Protein AF-A0A2C9LQJ7-F1 (afdb_monomer_lite)

pLDDT: mean 83.29, std 16.14, range [33.88, 97.38]

InterPro domains:
  IPR001828 Receptor, ligand binding region [PF01094] (7-129)
  IPR028082 Periplasmic binding protein-like I [SSF53822] (13-147)

Structure (mmCIF, N/CA/C/O backbone):
data_AF-A0A2C9LQJ7-F1
#
_entry.id   AF-A0A2C9LQJ7-F1
#
loop_
_atom_site.group_PDB
_atom_site.id
_atom_site.type_symbol
_atom_site.label_atom_id
_atom_site.label_alt_id
_atom_site.label_comp_id
_atom_site.label_a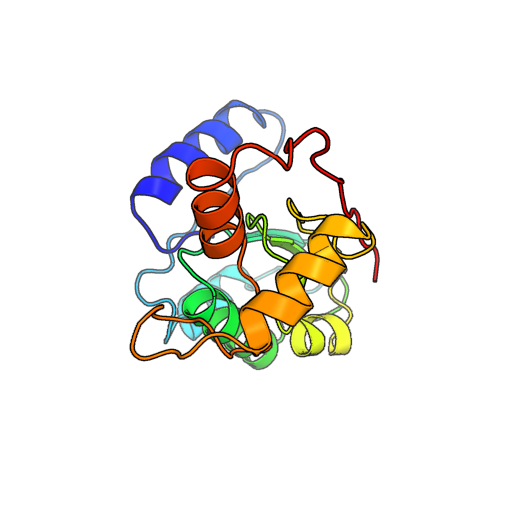sym_id
_atom_site.label_entity_id
_atom_site.label_seq_id
_atom_site.pdbx_PDB_ins_code
_atom_site.Cartn_x
_atom_site.Cartn_y
_atom_site.Cartn_z
_atom_site.occupancy
_atom_site.B_iso_or_equiv
_atom_site.auth_seq_id
_atom_site.auth_comp_id
_atom_site.auth_asym_id
_atom_site.auth_atom_id
_atom_site.pdbx_PDB_model_num
ATOM 1 N N . MET A 1 1 ? -4.022 6.971 5.713 1.00 95.50 1 MET A N 1
ATOM 2 C CA . MET A 1 1 ? -2.710 7.336 6.276 1.00 95.50 1 MET A CA 1
ATOM 3 C C . MET A 1 1 ? -1.815 7.774 5.134 1.00 95.50 1 MET A C 1
ATOM 5 O O . MET A 1 1 ? -1.951 7.203 4.057 1.00 95.50 1 MET A O 1
ATOM 9 N N . TYR A 1 2 ? -0.954 8.765 5.349 1.00 94.69 2 TYR A N 1
ATOM 10 C CA . TYR A 1 2 ? -0.028 9.265 4.326 1.00 94.69 2 TYR A CA 1
ATOM 11 C C . TYR A 1 2 ? 1.305 9.717 4.928 1.00 94.69 2 TYR A C 1
ATOM 13 O O . TYR A 1 2 ? 1.326 10.126 6.084 1.00 94.69 2 TYR A O 1
ATOM 21 N N . ASP A 1 3 ? 2.405 9.661 4.174 1.00 93.12 3 ASP A N 1
ATOM 22 C CA . ASP A 1 3 ? 3.755 10.035 4.649 1.00 93.12 3 ASP A CA 1
ATOM 23 C C . ASP A 1 3 ? 4.289 11.359 4.061 1.00 93.12 3 ASP A C 1
ATOM 25 O O . ASP A 1 3 ? 5.211 11.949 4.622 1.00 93.12 3 ASP A O 1
ATOM 29 N N . HIS A 1 4 ? 3.696 11.872 2.976 1.00 88.06 4 HIS A N 1
ATOM 30 C CA . HIS A 1 4 ? 4.159 13.081 2.280 1.00 88.06 4 HIS A CA 1
ATOM 31 C C . HIS A 1 4 ? 3.131 14.225 2.287 1.00 88.06 4 HIS A C 1
ATOM 33 O O . HIS A 1 4 ? 1.924 13.995 2.377 1.00 88.06 4 HIS A O 1
ATOM 39 N N . LEU A 1 5 ? 3.600 15.472 2.131 1.00 80.56 5 LEU A N 1
ATOM 40 C CA . LEU A 1 5 ? 2.740 16.667 2.084 1.00 80.56 5 LEU A CA 1
ATOM 41 C C . LEU A 1 5 ? 1.749 16.636 0.913 1.00 80.56 5 LEU A C 1
ATOM 43 O O . LEU A 1 5 ? 0.598 17.033 1.078 1.00 80.56 5 LEU A O 1
ATOM 47 N N . ASP A 1 6 ? 2.150 16.088 -0.234 1.00 82.94 6 ASP A N 1
ATOM 48 C CA . ASP A 1 6 ? 1.254 15.924 -1.391 1.00 82.94 6 ASP A CA 1
ATOM 49 C C . ASP A 1 6 ? 0.066 14.998 -1.080 1.00 82.94 6 ASP A C 1
ATOM 51 O O . ASP A 1 6 ? -1.004 15.114 -1.683 1.00 82.94 6 ASP A O 1
ATOM 55 N N . GLY A 1 7 ? 0.235 14.096 -0.106 1.00 82.88 7 GLY A N 1
ATOM 56 C CA . GLY A 1 7 ? -0.829 13.236 0.404 1.00 82.88 7 GLY A CA 1
ATOM 57 C C . GLY A 1 7 ? -1.932 14.018 1.119 1.00 82.88 7 GLY A C 1
ATOM 58 O O . GLY A 1 7 ? -3.090 13.610 1.071 1.00 82.88 7 GLY A O 1
ATOM 59 N N . VAL A 1 8 ? -1.625 15.184 1.704 1.00 87.94 8 VAL A N 1
ATOM 60 C CA . VAL A 1 8 ? -2.613 16.032 2.398 1.00 87.94 8 VAL A CA 1
ATOM 61 C C . VAL A 1 8 ? -3.690 16.504 1.425 1.00 87.94 8 VAL A C 1
ATOM 63 O O . VAL A 1 8 ? -4.880 16.356 1.695 1.00 87.94 8 VAL A O 1
ATOM 66 N N . GLN A 1 9 ? -3.294 17.023 0.260 1.00 88.75 9 GLN A N 1
ATOM 67 C CA . GLN A 1 9 ? -4.247 17.532 -0.728 1.00 88.75 9 GLN A CA 1
ATOM 68 C C . GLN A 1 9 ? -5.149 16.416 -1.275 1.00 88.75 9 GLN A C 1
ATOM 70 O O . GLN A 1 9 ? -6.355 16.615 -1.465 1.00 88.75 9 GLN A O 1
ATOM 75 N N . ARG A 1 10 ? -4.584 15.223 -1.501 1.00 89.38 10 ARG A N 1
ATOM 76 C CA . ARG A 1 10 ? -5.357 14.044 -1.913 1.00 89.38 10 ARG A CA 1
ATOM 77 C C . ARG A 1 10 ? -6.320 13.598 -0.817 1.00 89.38 10 ARG A C 1
ATOM 79 O O . ARG A 1 10 ? -7.490 13.358 -1.110 1.00 89.38 10 ARG A O 1
ATOM 86 N N . ALA A 1 11 ? -5.869 13.555 0.434 1.00 88.12 11 ALA A N 1
ATOM 87 C CA . ALA A 1 11 ? -6.693 13.180 1.577 1.00 88.12 11 ALA A CA 1
ATOM 88 C C . ALA A 1 11 ? -7.872 14.148 1.785 1.00 88.12 11 ALA A C 1
ATOM 90 O O . ALA A 1 11 ? -9.006 13.694 1.949 1.00 88.12 11 ALA A O 1
ATOM 91 N N . GLU A 1 12 ? -7.645 15.460 1.676 1.00 90.25 12 GLU A N 1
ATOM 92 C CA . GLU A 1 12 ? -8.714 16.470 1.751 1.00 90.25 12 GLU A CA 1
ATOM 93 C C . GLU A 1 12 ? -9.714 16.336 0.595 1.00 90.25 12 GLU A C 1
ATOM 95 O O . GLU A 1 12 ? -10.932 16.430 0.784 1.00 90.25 12 GLU A O 1
ATOM 100 N N . THR A 1 13 ? -9.219 16.032 -0.608 1.00 91.19 13 THR A N 1
ATOM 101 C CA . THR A 1 13 ? -10.078 15.760 -1.768 1.00 91.19 13 THR A CA 1
ATOM 102 C C . THR A 1 13 ? -10.968 14.539 -1.521 1.00 91.19 13 THR A C 1
ATOM 104 O O . THR A 1 13 ? -12.170 14.589 -1.786 1.00 91.19 13 THR A O 1
ATOM 107 N N . ILE A 1 14 ? -10.406 13.449 -0.988 1.00 89.06 14 ILE A N 1
ATOM 108 C CA . ILE A 1 14 ? -11.151 12.223 -0.661 1.00 89.06 14 ILE A CA 1
ATOM 109 C C . ILE A 1 14 ? -12.203 12.506 0.410 1.00 89.06 14 ILE A C 1
ATOM 111 O O . ILE A 1 14 ? -13.364 12.147 0.229 1.00 89.06 14 ILE A O 1
ATOM 115 N N . LYS A 1 15 ? -11.828 13.195 1.491 1.00 90.50 15 LYS A N 1
ATOM 116 C CA . LYS A 1 15 ? -12.739 13.569 2.580 1.00 90.50 15 LYS A CA 1
ATOM 117 C C . LYS A 1 15 ? -13.922 14.398 2.081 1.00 90.50 15 LYS A C 1
ATOM 119 O O . LYS A 1 15 ? -15.048 14.169 2.504 1.00 90.50 15 LYS A O 1
ATOM 124 N N . THR A 1 16 ? -13.674 15.325 1.159 1.00 91.56 16 THR A N 1
ATOM 125 C CA . THR A 1 16 ? -14.724 16.158 0.556 1.00 91.56 16 THR A CA 1
ATOM 126 C C . THR A 1 16 ? -15.671 15.335 -0.318 1.00 91.56 16 THR A C 1
ATOM 128 O O . THR A 1 16 ? -16.879 15.544 -0.283 1.00 91.56 16 THR A O 1
ATOM 131 N N . LYS A 1 17 ? -15.137 14.389 -1.102 1.00 92.12 17 LYS A N 1
ATOM 132 C CA . LYS A 1 17 ? -15.939 13.526 -1.984 1.00 92.12 17 LYS A CA 1
ATOM 133 C C . LYS A 1 17 ? -16.721 12.447 -1.233 1.00 92.12 17 LYS A C 1
ATOM 135 O O . LYS A 1 17 ? -17.761 12.019 -1.718 1.00 92.12 17 LYS A O 1
ATOM 140 N N . LEU A 1 18 ? -16.224 12.003 -0.082 1.00 90.62 18 LEU A N 1
ATOM 141 C CA . LEU A 1 18 ? -16.850 10.992 0.772 1.00 90.62 18 LEU A CA 1
ATOM 142 C C . LEU A 1 18 ? -17.550 11.644 1.974 1.00 90.62 18 LEU A C 1
ATOM 144 O O . LEU A 1 18 ? -17.328 11.235 3.111 1.00 90.62 18 LEU A O 1
ATOM 148 N N . SER A 1 19 ? -18.384 12.662 1.738 1.00 87.81 19 SER A N 1
ATOM 149 C CA . SER A 1 19 ? -19.031 13.444 2.808 1.00 87.81 19 SER A CA 1
ATOM 150 C C . SER A 1 19 ? -19.885 12.607 3.763 1.00 87.81 19 SER A C 1
ATOM 152 O O . SER A 1 19 ? -20.004 12.946 4.939 1.00 87.81 19 SER A O 1
ATOM 154 N N . ASP A 1 20 ? -20.450 11.507 3.268 1.00 92.31 20 ASP A N 1
ATOM 155 C CA . ASP A 1 20 ? -21.345 10.629 4.028 1.00 92.31 20 ASP A CA 1
ATOM 156 C C . ASP A 1 20 ? -20.586 9.588 4.869 1.00 92.31 20 ASP A C 1
ATOM 158 O O . ASP A 1 20 ? -21.184 8.844 5.648 1.00 92.31 20 ASP A O 1
ATOM 162 N N . VAL A 1 21 ? -19.256 9.529 4.738 1.00 89.25 21 VAL A N 1
ATOM 163 C CA . VAL A 1 21 ? -18.392 8.583 5.448 1.00 89.25 21 VAL A CA 1
ATOM 164 C C . VAL A 1 21 ? -17.468 9.350 6.386 1.00 89.25 21 VAL A C 1
ATOM 166 O O . VAL A 1 21 ? -16.815 10.322 6.012 1.00 89.25 21 VAL A O 1
ATOM 169 N N . LYS A 1 22 ? -17.351 8.889 7.635 1.00 90.12 22 LYS A N 1
ATOM 170 C CA . LYS A 1 22 ? -16.395 9.470 8.584 1.00 90.12 22 LYS A CA 1
ATOM 171 C C . LYS A 1 22 ? -14.963 9.144 8.151 1.00 90.12 22 LYS A C 1
ATOM 173 O O . LYS A 1 22 ? -14.457 8.062 8.435 1.00 90.12 22 LYS A O 1
ATOM 178 N N . VAL A 1 23 ? -14.291 10.109 7.531 1.00 91.56 23 VAL A N 1
ATOM 179 C CA . VAL A 1 23 ? -12.877 10.001 7.151 1.00 91.56 23 VAL A CA 1
ATOM 180 C C . VAL A 1 23 ? -11.987 10.611 8.233 1.00 91.56 23 VAL A C 1
ATOM 182 O O . VAL A 1 23 ? -12.106 11.792 8.567 1.00 91.56 23 VAL A O 1
ATOM 185 N N . VAL A 1 24 ? -11.069 9.803 8.768 1.00 92.06 24 VAL A N 1
ATOM 186 C CA . VAL A 1 24 ? -10.009 10.244 9.685 1.00 92.06 24 VAL A CA 1
ATOM 187 C C . VAL A 1 24 ? -8.683 10.230 8.933 1.00 92.06 24 VAL A C 1
ATOM 189 O O . VAL A 1 24 ? -8.282 9.211 8.375 1.00 92.06 24 VAL A O 1
ATOM 192 N N . MET A 1 25 ? -8.010 11.377 8.907 1.00 92.31 25 MET A N 1
ATOM 193 C CA . MET A 1 25 ? -6.713 11.547 8.259 1.00 92.31 25 MET A CA 1
ATOM 194 C C . MET A 1 25 ? -5.605 11.411 9.302 1.00 92.31 25 MET A C 1
ATOM 196 O O . MET A 1 25 ? -5.712 11.966 10.392 1.00 92.31 25 MET A O 1
ATOM 200 N N . MET A 1 26 ? -4.553 10.670 8.966 1.00 93.25 26 MET A N 1
ATOM 201 C CA . MET A 1 26 ? -3.399 10.441 9.833 1.00 93.25 26 MET A CA 1
ATOM 202 C C . MET A 1 26 ? -2.132 10.545 8.992 1.00 93.25 26 MET A C 1
ATOM 204 O O . MET A 1 26 ? -1.996 9.828 7.995 1.00 93.25 26 MET A O 1
ATOM 208 N N . GLN A 1 27 ? -1.236 11.439 9.399 1.00 93.31 27 GLN A N 1
ATOM 209 C CA . GLN A 1 27 ? 0.081 11.594 8.801 1.00 93.31 27 GLN A CA 1
ATOM 210 C C . GLN A 1 27 ? 1.090 10.713 9.538 1.00 93.31 27 GLN A C 1
ATOM 212 O O . GLN A 1 27 ? 1.170 10.762 10.760 1.00 93.31 27 GLN A O 1
ATOM 217 N N . LEU A 1 28 ? 1.878 9.953 8.787 1.00 94.00 28 LEU A N 1
ATOM 218 C CA . LEU A 1 28 ? 2.995 9.156 9.274 1.00 94.00 28 LEU A CA 1
ATOM 219 C C . LEU A 1 28 ? 4.264 10.004 9.165 1.00 94.00 28 LEU A C 1
ATOM 221 O O . LEU A 1 28 ? 4.915 10.027 8.122 1.00 94.00 28 LEU A O 1
ATOM 225 N N . LEU A 1 29 ? 4.602 10.739 10.227 1.00 87.69 29 LEU A N 1
ATOM 226 C CA . LEU A 1 29 ? 5.766 11.640 10.224 1.00 87.69 29 LEU A CA 1
ATOM 227 C C . LEU A 1 29 ? 7.093 10.881 10.081 1.00 87.69 29 LEU A C 1
ATOM 229 O O . LEU A 1 29 ? 8.068 11.426 9.569 1.00 87.69 29 LEU A O 1
ATOM 233 N N . GLN A 1 30 ? 7.130 9.632 10.547 1.00 91.81 30 GLN A N 1
ATOM 234 C CA . GLN A 1 30 ? 8.289 8.747 10.489 1.00 91.81 30 GLN A CA 1
ATOM 235 C C . GLN A 1 30 ? 7.846 7.372 9.985 1.00 91.81 30 GLN A C 1
ATOM 237 O O . GLN A 1 30 ? 7.637 6.452 10.768 1.00 91.81 30 GLN A O 1
ATOM 242 N N . VAL A 1 31 ? 7.707 7.212 8.665 1.00 93.31 31 VAL A N 1
ATOM 243 C CA . VAL A 1 31 ? 7.188 5.965 8.062 1.00 93.31 31 VAL A CA 1
ATOM 244 C C . VAL A 1 31 ? 8.009 4.716 8.424 1.00 93.31 31 VAL A C 1
ATOM 246 O O . VAL A 1 31 ? 7.474 3.614 8.484 1.00 93.31 31 VAL A O 1
ATOM 249 N N . PHE A 1 32 ? 9.297 4.881 8.736 1.00 94.75 32 PHE A N 1
ATOM 250 C CA . PHE A 1 32 ? 10.192 3.803 9.176 1.00 94.75 32 PHE A CA 1
ATOM 251 C C . PHE A 1 32 ? 10.103 3.481 10.680 1.00 94.75 32 PHE A C 1
ATOM 253 O O . PHE A 1 32 ? 10.768 2.556 11.138 1.00 94.75 32 PHE A O 1
ATOM 260 N N . SER A 1 33 ? 9.321 4.245 11.445 1.00 95.75 33 SER A N 1
ATOM 261 C CA . SER A 1 33 ? 9.147 4.104 12.897 1.00 95.75 33 SER A CA 1
ATOM 262 C C . SER A 1 33 ? 7.743 4.564 13.326 1.00 95.75 33 SER A C 1
ATOM 264 O O . SER A 1 33 ? 7.577 5.375 14.238 1.00 95.75 33 SER A O 1
ATOM 266 N N . ALA A 1 34 ? 6.728 4.044 12.647 1.00 96.56 34 ALA A N 1
ATOM 267 C CA . ALA A 1 34 ? 5.323 4.402 12.777 1.00 96.56 34 ALA A CA 1
ATOM 268 C C . ALA A 1 34 ? 4.558 3.556 13.813 1.00 96.56 34 ALA A C 1
ATOM 270 O O . ALA A 1 34 ? 3.343 3.695 13.924 1.00 96.56 34 ALA A O 1
ATOM 271 N N . HIS A 1 35 ? 5.212 2.669 14.577 1.00 96.94 35 HIS A N 1
ATOM 272 C CA . HIS A 1 35 ? 4.517 1.756 15.502 1.00 96.94 35 HIS A CA 1
ATOM 273 C C . HIS A 1 35 ? 3.576 2.459 16.482 1.00 96.94 35 HIS A C 1
ATOM 275 O O . HIS A 1 35 ? 2.534 1.903 16.817 1.00 96.94 35 HIS A O 1
ATOM 281 N N . GLU A 1 36 ? 3.939 3.649 16.961 1.00 95.38 36 GLU A N 1
ATOM 282 C CA . GLU A 1 36 ? 3.086 4.408 17.879 1.00 95.38 36 GLU A CA 1
ATOM 283 C C . GLU A 1 36 ? 1.853 4.975 17.174 1.00 95.38 36 GLU A C 1
ATOM 285 O O . GLU A 1 36 ? 0.739 4.783 17.655 1.00 95.38 36 GLU A O 1
ATOM 290 N N . ASP A 1 37 ? 2.033 5.570 15.993 1.00 95.69 37 ASP A N 1
ATOM 291 C CA . ASP A 1 37 ? 0.931 6.066 15.162 1.00 95.69 37 ASP A CA 1
ATOM 292 C C . ASP A 1 37 ? -0.048 4.932 14.815 1.00 95.69 37 ASP A C 1
ATOM 294 O O . ASP A 1 37 ? -1.267 5.088 14.910 1.00 95.69 37 ASP A O 1
ATOM 298 N N . LEU A 1 38 ? 0.487 3.754 14.480 1.00 96.69 38 LEU A N 1
ATOM 299 C CA . LEU A 1 38 ? -0.298 2.558 14.187 1.00 96.69 38 LEU A CA 1
ATOM 300 C C . LEU A 1 38 ? -1.052 2.047 15.423 1.00 96.69 38 LEU A C 1
ATOM 302 O O . LEU A 1 38 ? -2.247 1.772 15.338 1.00 96.69 38 LEU A O 1
ATOM 306 N N . ARG A 1 39 ? -0.406 1.980 16.596 1.00 95.81 39 ARG A N 1
ATOM 307 C CA . ARG A 1 39 ? -1.090 1.608 17.848 1.00 95.81 39 ARG A CA 1
ATOM 308 C C . ARG A 1 39 ? -2.230 2.564 18.170 1.00 95.81 39 ARG A C 1
ATOM 310 O O . ARG A 1 39 ? -3.307 2.103 18.536 1.00 95.81 39 ARG A O 1
ATOM 317 N N . LEU A 1 40 ? -2.017 3.869 18.003 1.00 94.81 40 LEU A N 1
ATOM 318 C CA . LEU A 1 40 ? -3.060 4.879 18.183 1.00 94.81 40 LEU A CA 1
ATOM 319 C C . LEU A 1 40 ? -4.216 4.685 17.191 1.00 94.81 40 LEU A C 1
ATOM 321 O O . LEU A 1 40 ? -5.374 4.848 17.573 1.00 94.81 40 LEU A O 1
ATOM 325 N N . ALA A 1 41 ? -3.927 4.296 15.946 1.00 94.50 41 ALA A N 1
ATOM 326 C CA . ALA A 1 41 ? -4.950 3.983 14.949 1.00 94.50 41 ALA A CA 1
ATOM 327 C C . ALA A 1 41 ? -5.769 2.719 15.286 1.00 94.50 41 ALA A C 1
ATOM 329 O O . ALA A 1 41 ? -6.962 2.678 14.982 1.00 94.50 41 ALA A O 1
ATOM 330 N N . ASP A 1 42 ? -5.151 1.711 15.912 1.00 95.56 42 ASP A N 1
ATOM 331 C CA . ASP A 1 42 ? -5.795 0.448 16.317 1.00 95.56 42 ASP A CA 1
ATOM 332 C C . ASP A 1 42 ? -6.677 0.586 17.574 1.00 95.56 42 ASP A C 1
ATOM 334 O O . ASP A 1 42 ? -7.544 -0.257 17.837 1.00 95.56 42 ASP A O 1
ATOM 338 N N . MET A 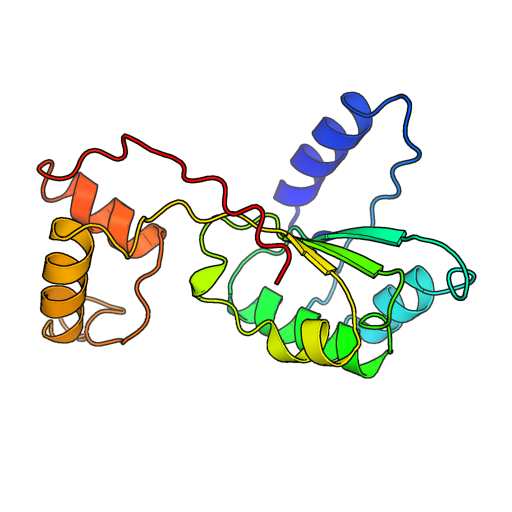1 43 ? -6.487 1.642 18.376 1.00 94.25 43 MET A N 1
ATOM 339 C CA . MET A 1 43 ? -7.202 1.807 19.645 1.00 94.25 43 MET A CA 1
ATOM 340 C C . MET A 1 43 ? -8.726 1.791 19.454 1.00 94.25 43 MET A C 1
ATOM 342 O O . MET A 1 43 ? -9.316 2.634 18.779 1.00 94.25 43 MET A O 1
ATOM 346 N N . GLY A 1 44 ? -9.382 0.823 20.103 1.00 90.81 44 GLY A N 1
ATOM 347 C CA . GLY A 1 44 ? -10.839 0.663 20.068 1.00 90.81 44 GLY A CA 1
ATOM 348 C C . GLY A 1 44 ? -11.388 0.007 18.795 1.00 90.81 44 GLY A C 1
ATOM 349 O O . GLY A 1 44 ? -12.598 0.056 18.574 1.00 90.81 44 GLY A O 1
ATOM 350 N N . LYS A 1 45 ? -10.535 -0.610 17.965 1.00 91.94 45 LYS A N 1
ATOM 351 C CA . LYS A 1 45 ? -10.912 -1.236 16.682 1.00 91.94 45 LYS A CA 1
ATOM 352 C C . LYS A 1 45 ? -11.017 -2.759 16.702 1.00 91.94 45 LYS A C 1
ATOM 354 O O . LYS A 1 45 ? -11.242 -3.363 15.663 1.00 91.94 45 LYS A O 1
ATOM 359 N N . LYS A 1 46 ? -10.872 -3.393 17.871 1.00 83.25 46 LYS A N 1
ATOM 360 C CA . LYS A 1 46 ? -10.764 -4.857 18.007 1.00 83.25 46 LYS A CA 1
ATOM 361 C C . LYS A 1 46 ? -11.893 -5.648 17.328 1.00 83.25 46 LYS A C 1
ATOM 363 O O . LYS A 1 46 ? -11.596 -6.673 16.734 1.00 83.25 46 LYS A O 1
ATOM 368 N N . ASP A 1 47 ? -13.119 -5.129 17.355 1.00 86.75 47 ASP A N 1
ATOM 369 C CA . ASP A 1 47 ? -14.313 -5.792 16.809 1.00 86.75 47 ASP A CA 1
ATOM 370 C C . ASP A 1 47 ? -15.002 -4.950 15.714 1.00 86.75 47 ASP A C 1
ATOM 372 O O . ASP A 1 47 ? -16.205 -5.071 15.482 1.00 86.75 47 ASP A O 1
ATOM 376 N N . GLN A 1 48 ? -14.266 -4.029 15.080 1.00 90.69 48 GLN A N 1
ATOM 377 C CA . GLN A 1 48 ? -14.797 -3.139 14.045 1.00 90.69 48 GLN A CA 1
ATOM 378 C C . GLN A 1 48 ? -14.186 -3.457 12.689 1.00 90.69 48 GLN A C 1
ATOM 380 O O . GLN A 1 48 ? -12.963 -3.469 12.543 1.00 90.69 48 GLN A O 1
ATOM 385 N N . GLU A 1 49 ? -15.040 -3.586 11.675 1.00 94.44 49 GLU A N 1
ATOM 386 C CA . GLU A 1 49 ? -14.568 -3.562 10.298 1.00 94.44 49 GLU A CA 1
ATOM 387 C C . GLU A 1 49 ? -13.943 -2.191 10.001 1.00 94.44 49 GLU A C 1
ATOM 389 O O . GLU A 1 49 ? -14.574 -1.140 10.158 1.00 94.44 49 GLU A O 1
ATOM 394 N N . THR A 1 50 ? -12.663 -2.201 9.639 1.00 95.19 50 THR A N 1
ATOM 395 C CA . THR A 1 50 ? -11.831 -1.002 9.556 1.00 95.19 50 THR A CA 1
ATOM 396 C C . THR A 1 50 ? -11.220 -0.894 8.168 1.00 95.19 50 THR A C 1
ATOM 398 O O . THR A 1 50 ? -10.490 -1.775 7.724 1.00 95.19 50 THR A O 1
ATOM 401 N N . PHE A 1 51 ? -11.496 0.218 7.487 1.00 95.25 51 PHE A N 1
ATOM 402 C CA . PHE A 1 51 ? -10.961 0.519 6.161 1.00 95.25 51 PHE A CA 1
ATOM 403 C C . PHE A 1 51 ? -9.820 1.528 6.272 1.00 95.25 51 PHE A C 1
ATOM 405 O O . PHE A 1 51 ? -10.002 2.623 6.811 1.00 95.25 51 PHE A O 1
ATOM 412 N N . ILE A 1 52 ? -8.645 1.172 5.756 1.00 96.12 52 ILE A N 1
ATOM 413 C CA . ILE A 1 52 ? -7.449 2.016 5.784 1.00 96.12 52 ILE A CA 1
ATOM 414 C C . ILE A 1 52 ? -6.954 2.224 4.360 1.00 96.12 52 ILE A C 1
ATOM 416 O O . ILE A 1 52 ? -6.444 1.309 3.721 1.00 96.12 52 ILE A O 1
ATOM 420 N N . LEU A 1 53 ? -7.043 3.464 3.884 1.00 95.69 53 LEU A N 1
ATOM 421 C CA . LEU A 1 53 ? -6.342 3.889 2.678 1.00 95.69 53 LEU A CA 1
ATOM 422 C C . LEU A 1 53 ? -4.894 4.242 3.041 1.00 95.69 53 LEU A C 1
ATOM 424 O O . LEU A 1 53 ? -4.670 5.142 3.855 1.00 95.69 53 LEU A O 1
ATOM 428 N N . LEU A 1 54 ? -3.927 3.530 2.468 1.00 95.81 54 LEU A N 1
ATOM 429 C CA . LEU A 1 54 ? -2.490 3.766 2.620 1.00 95.81 54 LEU A CA 1
ATOM 430 C C . LEU A 1 54 ? -1.970 4.505 1.385 1.00 95.81 54 LEU A C 1
ATOM 432 O O . LEU A 1 54 ? -1.938 3.934 0.303 1.00 95.81 54 LEU A O 1
ATOM 436 N N . ASP A 1 55 ? -1.566 5.761 1.555 1.00 94.75 55 ASP A N 1
ATOM 437 C CA . ASP A 1 55 ? -0.977 6.613 0.516 1.00 94.75 55 ASP A CA 1
ATOM 438 C C . ASP A 1 55 ? 0.443 7.001 0.931 1.00 94.75 55 ASP A C 1
ATOM 440 O O . ASP A 1 55 ? 0.668 8.068 1.502 1.00 94.75 55 ASP A O 1
ATOM 444 N N . VAL A 1 56 ? 1.389 6.079 0.733 1.00 93.56 56 VAL A N 1
ATOM 445 C CA . VAL A 1 56 ? 2.798 6.286 1.095 1.00 93.56 56 VAL A CA 1
ATOM 446 C C . VAL A 1 56 ? 3.691 6.422 -0.139 1.00 93.56 56 VAL A C 1
ATOM 448 O O . VAL A 1 56 ? 3.394 5.895 -1.210 1.00 93.56 56 VAL A O 1
ATOM 451 N N . SER A 1 57 ? 4.791 7.153 0.018 1.00 88.94 57 SER A N 1
ATOM 452 C CA . SER A 1 57 ? 5.549 7.778 -1.070 1.00 88.94 57 SER A CA 1
ATOM 453 C C . SER A 1 57 ? 6.229 6.826 -2.054 1.00 88.94 57 SER A C 1
ATOM 455 O O . SER A 1 57 ? 6.357 7.156 -3.231 1.00 88.94 57 SER A O 1
ATOM 457 N N . ASN A 1 58 ? 6.727 5.676 -1.598 1.00 87.44 58 ASN A N 1
ATOM 458 C CA . ASN A 1 58 ? 7.503 4.765 -2.440 1.00 87.44 58 ASN A CA 1
ATOM 459 C C . ASN A 1 58 ? 7.494 3.322 -1.923 1.00 87.44 58 ASN A C 1
ATOM 461 O O . ASN A 1 58 ? 7.064 3.033 -0.807 1.00 87.44 58 ASN A O 1
ATOM 465 N N . TRP A 1 59 ? 8.022 2.411 -2.743 1.00 89.12 59 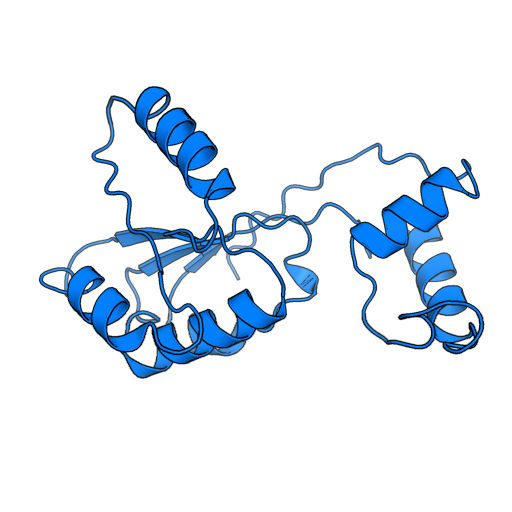TRP A N 1
ATOM 466 C CA . TRP A 1 59 ? 8.123 0.981 -2.445 1.00 89.12 59 TRP A CA 1
ATOM 467 C C . TRP A 1 59 ? 8.812 0.672 -1.103 1.00 89.12 59 TRP A C 1
ATOM 469 O O . TRP A 1 59 ? 8.357 -0.197 -0.358 1.00 89.12 59 TRP A O 1
ATOM 479 N N . THR A 1 60 ? 9.888 1.388 -0.765 1.00 92.00 60 THR A N 1
ATOM 480 C CA . THR A 1 60 ? 10.626 1.181 0.491 1.00 92.00 60 THR A CA 1
ATOM 481 C C . THR A 1 60 ? 9.775 1.592 1.693 1.00 92.00 60 THR A C 1
ATOM 483 O O . THR A 1 60 ? 9.745 0.881 2.696 1.00 92.00 60 THR A O 1
ATOM 486 N N . ALA A 1 61 ? 9.034 2.698 1.574 1.00 94.06 61 ALA A N 1
ATOM 487 C CA . ALA A 1 61 ? 8.081 3.152 2.582 1.00 94.06 61 ALA A CA 1
ATOM 488 C C . ALA A 1 61 ? 6.922 2.153 2.757 1.00 94.06 61 ALA A C 1
ATOM 490 O O . ALA A 1 61 ? 6.607 1.786 3.888 1.00 94.06 61 ALA A O 1
ATOM 491 N N . TYR A 1 62 ? 6.354 1.637 1.656 1.00 94.44 62 TYR A N 1
ATOM 492 C CA . TYR A 1 62 ? 5.357 0.556 1.690 1.00 94.44 62 TYR A CA 1
ATOM 493 C C . TYR A 1 62 ? 5.894 -0.696 2.394 1.00 94.44 62 TYR A C 1
ATOM 495 O O . TYR A 1 62 ? 5.252 -1.217 3.303 1.00 94.44 62 TYR A O 1
ATOM 503 N N . SER A 1 63 ? 7.091 -1.154 2.027 1.00 93.06 63 SER A N 1
ATOM 504 C CA . SER A 1 63 ? 7.711 -2.338 2.639 1.00 93.06 63 SER A CA 1
ATOM 505 C C . SER A 1 63 ? 7.930 -2.149 4.143 1.00 93.06 63 SER A C 1
ATOM 507 O O . SER A 1 63 ? 7.671 -3.055 4.935 1.00 93.06 63 SER A O 1
ATOM 509 N N . ALA A 1 64 ? 8.366 -0.955 4.556 1.00 95.50 64 ALA A N 1
ATOM 510 C CA . ALA A 1 64 ? 8.553 -0.634 5.963 1.00 95.50 64 ALA A CA 1
ATOM 511 C C . ALA A 1 64 ? 7.223 -0.591 6.727 1.00 95.50 64 ALA A C 1
ATOM 513 O O . ALA A 1 64 ? 7.140 -1.156 7.819 1.00 95.50 64 ALA A O 1
ATOM 514 N N . ILE A 1 65 ? 6.189 0.065 6.191 1.00 96.50 65 ILE A N 1
ATOM 515 C CA . ILE A 1 65 ? 4.921 0.232 6.912 1.00 96.50 65 ILE A CA 1
ATOM 516 C C . ILE A 1 65 ? 4.123 -1.070 6.988 1.00 96.50 65 ILE A C 1
ATOM 518 O O . ILE A 1 65 ? 3.566 -1.367 8.040 1.00 96.50 65 ILE A O 1
ATOM 522 N N . VAL A 1 66 ? 4.122 -1.886 5.928 1.00 95.75 66 VAL A N 1
ATOM 523 C CA . VAL A 1 66 ? 3.470 -3.208 5.917 1.00 95.75 66 VAL A CA 1
ATOM 524 C C . VAL A 1 66 ? 4.032 -4.093 7.024 1.00 95.75 66 VAL A C 1
ATOM 526 O O . VAL A 1 66 ? 3.270 -4.708 7.772 1.00 95.75 66 VAL A O 1
ATOM 529 N N . LYS A 1 67 ? 5.360 -4.093 7.183 1.00 95.88 67 LYS A N 1
ATOM 530 C CA . LYS A 1 67 ? 6.015 -4.842 8.253 1.00 95.88 67 LYS A CA 1
ATOM 531 C C . LYS A 1 67 ? 5.575 -4.378 9.637 1.00 95.88 67 LYS A C 1
ATOM 533 O O . LYS A 1 67 ? 5.197 -5.189 10.478 1.00 95.88 67 LYS A O 1
ATOM 538 N N . GLN A 1 68 ? 5.569 -3.070 9.861 1.00 97.31 68 GLN A N 1
ATOM 539 C CA . GLN A 1 68 ? 5.187 -2.500 11.153 1.00 97.31 68 GLN A CA 1
ATOM 540 C C . GLN A 1 68 ? 3.701 -2.725 11.474 1.00 97.31 68 GLN A C 1
ATOM 542 O O . GLN A 1 68 ? 3.366 -2.980 12.628 1.00 97.31 68 GLN A O 1
ATOM 547 N N . ILE A 1 69 ? 2.817 -2.695 10.469 1.00 97.38 69 ILE A N 1
ATOM 548 C CA . ILE A 1 69 ? 1.389 -3.034 10.599 1.00 97.38 69 ILE A CA 1
ATOM 549 C C . ILE A 1 69 ? 1.211 -4.458 11.134 1.00 97.38 69 ILE A C 1
ATOM 551 O O . ILE A 1 69 ? 0.425 -4.673 12.060 1.00 97.38 69 ILE A O 1
ATOM 555 N N . ALA A 1 70 ? 1.950 -5.419 10.577 1.00 96.19 70 ALA A N 1
ATOM 556 C CA . ALA A 1 70 ? 1.915 -6.799 11.047 1.00 96.19 70 ALA A CA 1
ATOM 557 C C . ALA A 1 70 ? 2.466 -6.929 12.477 1.00 96.19 70 ALA A C 1
ATOM 559 O O . ALA A 1 70 ? 1.860 -7.599 13.310 1.00 96.19 70 ALA A O 1
ATOM 560 N N . GLU A 1 71 ? 3.559 -6.232 12.799 1.00 96.44 71 GLU A N 1
ATOM 561 C CA . GLU A 1 71 ? 4.162 -6.240 14.141 1.00 96.44 71 GLU A CA 1
ATOM 562 C C . GLU A 1 71 ? 3.227 -5.697 15.235 1.00 96.44 71 GLU A C 1
ATOM 564 O O . GLU A 1 71 ? 3.295 -6.158 16.375 1.00 96.44 71 GLU A O 1
ATOM 569 N N . VAL A 1 72 ? 2.337 -4.750 14.912 1.00 96.56 72 VAL A N 1
ATOM 570 C CA . VAL A 1 72 ? 1.329 -4.236 15.861 1.00 96.56 72 VAL A CA 1
ATOM 571 C C . VAL A 1 72 ? -0.009 -4.987 15.809 1.00 96.56 72 VAL A C 1
ATOM 573 O O . VAL A 1 72 ? -0.940 -4.622 16.523 1.00 96.56 72 VAL A O 1
ATOM 576 N N . GLY A 1 73 ? -0.131 -6.030 14.981 1.00 95.25 73 GLY A N 1
ATOM 577 C CA . GLY A 1 73 ? -1.339 -6.856 14.880 1.00 95.25 73 GLY A CA 1
ATOM 578 C C . GLY A 1 73 ? -2.514 -6.192 14.157 1.00 95.25 73 GLY A C 1
ATOM 579 O O . GLY A 1 73 ? -3.663 -6.606 14.338 1.00 95.25 73 GLY A O 1
ATOM 580 N N . MET A 1 74 ? -2.250 -5.166 13.345 1.00 96.44 74 MET A N 1
ATOM 581 C CA . MET A 1 74 ? -3.249 -4.520 12.484 1.00 96.44 74 MET A CA 1
ATOM 582 C C . MET A 1 74 ? -3.457 -5.266 11.151 1.00 96.44 74 MET A C 1
ATOM 584 O O . MET A 1 74 ? -4.223 -4.831 10.306 1.00 96.44 74 MET A O 1
ATOM 588 N N . ASN A 1 75 ? -2.814 -6.417 10.954 1.00 95.88 75 ASN A N 1
ATOM 589 C CA . ASN A 1 75 ? -3.021 -7.305 9.807 1.00 95.88 75 ASN A CA 1
ATOM 590 C C . ASN A 1 75 ? -4.113 -8.369 10.032 1.00 95.88 75 ASN A C 1
ATOM 592 O O . ASN A 1 75 ? -4.233 -9.279 9.220 1.00 95.88 75 ASN A O 1
ATOM 596 N N . ARG A 1 76 ? -4.871 -8.298 11.132 1.00 94.94 76 ARG A N 1
ATOM 597 C CA . ARG A 1 76 ? -5.895 -9.294 11.487 1.00 94.94 76 ARG A CA 1
ATOM 598 C C . ARG A 1 76 ? -7.178 -9.177 10.654 1.00 94.94 76 ARG A C 1
ATOM 600 O O . ARG A 1 76 ? -7.443 -8.134 10.058 1.00 94.94 76 ARG A O 1
ATOM 607 N N . GLU A 1 77 ? -8.009 -10.218 10.685 1.00 93.88 77 GLU A N 1
ATOM 608 C CA . GLU A 1 77 ? -9.363 -10.185 10.113 1.00 93.88 77 GLU A CA 1
ATOM 609 C C . GLU A 1 77 ? -10.165 -8.965 10.614 1.00 93.88 77 GLU A C 1
ATOM 611 O O . GLU A 1 77 ? -10.061 -8.558 11.775 1.00 93.88 77 GLU A O 1
ATOM 616 N N . GLY A 1 78 ? -10.940 -8.356 9.713 1.00 93.88 78 GLY A N 1
ATOM 617 C CA . GLY A 1 78 ? -11.667 -7.103 9.949 1.00 93.88 78 GLY A CA 1
ATOM 618 C C . GLY A 1 78 ? -10.920 -5.850 9.476 1.00 93.88 78 GLY A C 1
ATOM 619 O O . GLY A 1 78 ? -11.539 -4.792 9.350 1.00 93.88 78 GLY A O 1
ATOM 620 N N . TYR A 1 79 ? -9.628 -5.957 9.148 1.00 96.88 79 TYR A N 1
ATOM 621 C CA . TYR A 1 79 ? -8.880 -4.892 8.478 1.00 96.88 79 TYR A CA 1
ATOM 622 C C . TYR A 1 79 ? -8.953 -5.011 6.954 1.00 96.88 79 TYR A C 1
ATOM 624 O O . TYR A 1 79 ? -8.697 -6.066 6.377 1.00 96.88 79 TYR A O 1
ATOM 632 N N . ASN A 1 80 ? -9.268 -3.893 6.303 1.00 95.44 80 ASN A N 1
ATOM 633 C CA . ASN A 1 80 ? -9.361 -3.752 4.856 1.00 95.44 80 ASN A CA 1
ATOM 634 C C . ASN A 1 80 ? -8.427 -2.624 4.395 1.00 95.44 80 ASN A C 1
ATOM 636 O O . ASN A 1 80 ? -8.703 -1.441 4.617 1.00 95.44 80 ASN A O 1
ATOM 640 N N . TYR A 1 81 ? -7.322 -2.976 3.749 1.00 96.38 81 TYR A N 1
ATOM 641 C CA . TYR A 1 81 ? -6.337 -2.029 3.241 1.00 96.38 81 TYR A CA 1
ATOM 642 C C . TYR A 1 81 ? -6.599 -1.686 1.778 1.00 96.38 81 TYR A C 1
ATOM 644 O O . TYR A 1 81 ? -6.761 -2.576 0.954 1.00 96.38 81 TYR A O 1
ATOM 652 N N . ILE A 1 82 ? -6.587 -0.397 1.442 1.00 94.62 82 ILE A N 1
ATOM 653 C CA . ILE A 1 82 ? -6.544 0.093 0.060 1.00 94.62 82 ILE A CA 1
ATOM 654 C C . ILE A 1 82 ? -5.195 0.775 -0.135 1.00 94.62 82 ILE A C 1
ATOM 656 O O . ILE A 1 82 ? -4.925 1.800 0.489 1.00 94.62 82 ILE A O 1
ATOM 660 N N . LEU A 1 83 ? -4.345 0.220 -0.989 1.00 94.25 83 LEU A N 1
ATOM 661 C CA . LEU A 1 83 ? -3.033 0.778 -1.291 1.00 94.25 83 LEU A CA 1
ATOM 662 C C . LEU A 1 83 ? -3.169 1.765 -2.449 1.00 94.25 83 LEU A C 1
ATOM 664 O O . LEU A 1 83 ? -3.524 1.380 -3.564 1.00 94.25 83 LEU A O 1
ATOM 668 N N . ALA A 1 84 ? -2.878 3.038 -2.199 1.00 92.12 84 ALA A N 1
ATOM 669 C CA . ALA A 1 84 ? -2.872 4.086 -3.212 1.00 92.12 84 ALA A CA 1
ATOM 670 C C . ALA A 1 84 ? -1.557 4.043 -4.011 1.00 92.12 84 ALA A C 1
ATOM 672 O O . ALA A 1 84 ? -0.746 4.965 -3.983 1.00 92.12 84 ALA A O 1
ATOM 673 N N . THR A 1 85 ? -1.330 2.926 -4.700 1.00 88.69 85 THR A N 1
ATOM 674 C CA . THR A 1 85 ? -0.214 2.705 -5.626 1.00 88.69 85 THR A CA 1
ATOM 675 C C . THR A 1 85 ? -0.727 2.059 -6.906 1.00 88.69 85 THR A C 1
ATOM 677 O O . THR A 1 85 ? -1.718 1.334 -6.869 1.00 88.69 85 THR A O 1
ATOM 680 N N . LEU A 1 86 ? -0.041 2.320 -8.021 1.00 88.06 86 LEU A N 1
ATOM 681 C CA . LEU A 1 86 ? -0.299 1.715 -9.333 1.00 88.06 86 LEU A CA 1
ATOM 682 C C . LEU A 1 86 ? 0.650 0.545 -9.654 1.00 88.06 86 LEU A C 1
ATOM 684 O O . LEU A 1 86 ? 0.619 0.028 -10.768 1.00 88.06 86 LEU A O 1
ATOM 688 N N . ASP A 1 87 ? 1.494 0.161 -8.696 1.00 85.56 87 ASP A N 1
ATOM 689 C CA . ASP A 1 87 ? 2.528 -0.873 -8.814 1.00 85.56 87 ASP A CA 1
ATOM 690 C C . ASP A 1 87 ? 2.341 -1.983 -7.764 1.00 85.56 87 ASP A C 1
ATOM 692 O O . ASP A 1 87 ? 3.315 -2.476 -7.182 1.00 85.56 87 ASP A O 1
ATOM 696 N N . ILE A 1 88 ? 1.094 -2.364 -7.455 1.00 87.81 88 ILE A N 1
ATOM 697 C CA . ILE A 1 88 ? 0.819 -3.320 -6.367 1.00 87.81 88 ILE A CA 1
ATOM 698 C C . ILE A 1 88 ? 1.540 -4.663 -6.547 1.00 87.81 88 ILE A C 1
ATOM 700 O O . ILE A 1 88 ? 1.987 -5.236 -5.555 1.00 87.81 88 ILE A O 1
ATOM 704 N N . ALA A 1 89 ? 1.735 -5.133 -7.784 1.00 84.38 89 ALA A N 1
ATOM 705 C CA . ALA A 1 89 ? 2.411 -6.405 -8.060 1.00 84.38 89 ALA A CA 1
ATOM 706 C C . ALA A 1 89 ? 3.882 -6.430 -7.601 1.00 84.38 89 ALA A C 1
ATOM 708 O O . ALA A 1 89 ? 4.478 -7.496 -7.460 1.00 84.38 89 ALA A O 1
ATOM 709 N N . THR A 1 90 ? 4.480 -5.260 -7.360 1.00 83.94 90 THR A N 1
ATOM 710 C CA . THR A 1 90 ? 5.866 -5.136 -6.885 1.00 83.94 90 THR A CA 1
ATOM 711 C C . THR A 1 90 ? 5.992 -5.163 -5.357 1.00 83.94 90 THR A C 1
ATOM 713 O O . THR A 1 90 ? 7.110 -5.239 -4.831 1.00 83.94 90 THR A O 1
ATOM 716 N N . LEU A 1 91 ? 4.872 -5.074 -4.632 1.00 88.81 91 LEU A N 1
ATOM 717 C CA . LEU A 1 91 ? 4.838 -5.048 -3.172 1.00 88.81 91 LEU A CA 1
ATOM 718 C C . LEU A 1 91 ? 4.797 -6.462 -2.587 1.00 88.81 91 LEU A C 1
ATOM 720 O O . LEU A 1 91 ? 4.073 -7.327 -3.070 1.00 88.81 91 LEU A O 1
ATOM 724 N N . ASP A 1 92 ? 5.529 -6.674 -1.492 1.00 89.88 92 ASP A N 1
ATOM 725 C CA . A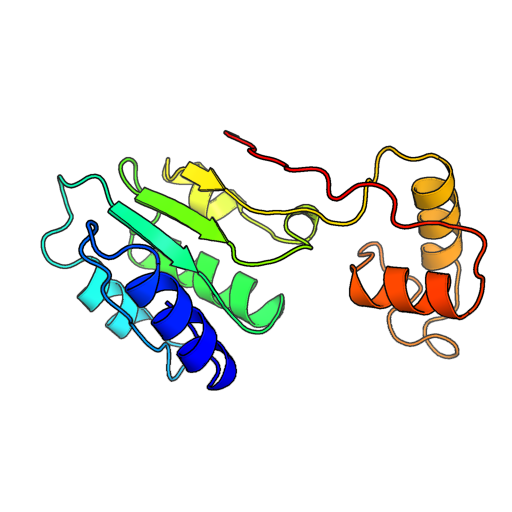SP A 1 92 ? 5.368 -7.871 -0.667 1.00 89.88 92 ASP A CA 1
ATOM 726 C C . ASP A 1 92 ? 4.248 -7.634 0.354 1.00 89.88 92 ASP A C 1
ATOM 728 O O . ASP A 1 92 ? 4.398 -6.858 1.301 1.00 89.88 92 ASP A O 1
ATOM 732 N N . LEU A 1 93 ? 3.106 -8.281 0.127 1.00 90.88 93 LEU A N 1
ATOM 733 C CA . LEU A 1 93 ? 1.893 -8.143 0.940 1.00 90.88 93 LEU A CA 1
ATOM 734 C C . LEU A 1 93 ? 1.645 -9.355 1.840 1.00 90.88 93 LEU A C 1
ATOM 736 O O . LEU A 1 93 ? 0.640 -9.400 2.554 1.00 90.88 93 LEU A O 1
ATOM 740 N N . PHE A 1 94 ? 2.565 -10.319 1.841 1.00 90.56 94 PHE A N 1
ATOM 741 C CA . PHE A 1 94 ? 2.394 -11.600 2.514 1.00 90.56 94 PHE A CA 1
ATOM 742 C C . PHE A 1 94 ? 2.092 -11.444 4.005 1.00 90.56 94 PHE A C 1
ATOM 744 O O . PHE A 1 94 ? 1.246 -12.144 4.556 1.00 90.56 94 PHE A O 1
ATOM 751 N N . GLN A 1 95 ? 2.732 -10.475 4.661 1.00 90.50 95 GLN A N 1
ATOM 752 C CA . GLN A 1 95 ? 2.528 -10.224 6.088 1.00 90.50 95 GLN A CA 1
ATOM 753 C C . GLN A 1 95 ? 1.128 -9.689 6.413 1.00 90.50 95 GLN A C 1
ATOM 755 O O . GLN A 1 95 ? 0.612 -9.979 7.491 1.00 90.50 95 GLN A O 1
ATOM 760 N N . LEU A 1 96 ? 0.489 -8.948 5.499 1.00 91.81 96 LEU A N 1
ATOM 761 C CA . LEU A 1 96 ? -0.908 -8.536 5.673 1.00 91.81 96 LEU A CA 1
ATOM 762 C C . LEU A 1 96 ? -1.844 -9.733 5.504 1.00 91.81 96 LEU A C 1
ATOM 764 O O . LEU A 1 96 ? -2.714 -9.967 6.338 1.00 91.81 96 LEU A O 1
ATOM 768 N N . GLN A 1 97 ? -1.602 -10.528 4.464 1.00 86.75 97 GLN A N 1
ATOM 769 C CA . GLN A 1 97 ? -2.427 -11.682 4.113 1.00 86.75 97 GLN A CA 1
ATOM 770 C C . GLN A 1 97 ? -2.390 -12.775 5.181 1.00 86.75 97 GLN A C 1
ATOM 772 O O . GLN A 1 97 ? -3.429 -13.323 5.535 1.00 86.75 97 GLN A O 1
ATOM 777 N N . GLN A 1 98 ? -1.212 -13.066 5.742 1.00 90.06 98 GLN A N 1
ATOM 778 C CA . GLN A 1 98 ? -1.076 -14.070 6.800 1.00 90.06 98 GLN A CA 1
ATOM 779 C C . GLN A 1 98 ? -1.919 -13.765 8.041 1.00 90.06 98 GLN A C 1
ATOM 781 O O . GLN A 1 98 ? -2.319 -14.693 8.739 1.00 90.06 98 GLN A O 1
ATOM 786 N N . GLY A 1 99 ? -2.171 -12.487 8.337 1.00 89.44 99 GLY A N 1
ATOM 787 C CA . GLY A 1 99 ? -3.019 -12.107 9.464 1.00 89.44 99 GLY A CA 1
ATOM 788 C C . GLY A 1 99 ? -4.521 -12.186 9.160 1.00 89.44 99 GLY A C 1
ATOM 789 O O . GLY A 1 99 ? -5.322 -12.178 10.093 1.00 89.44 99 GLY A O 1
ATOM 790 N N . GLY A 1 100 ? -4.914 -12.303 7.889 1.00 91.75 100 GLY A N 1
ATOM 791 C CA . GLY A 1 100 ? -6.314 -12.307 7.455 1.00 91.75 100 GLY A CA 1
ATOM 792 C C . GLY A 1 100 ? -6.874 -10.927 7.093 1.00 91.75 100 GLY A C 1
ATOM 793 O O . GLY A 1 100 ? -8.084 -10.797 6.916 1.00 91.75 100 GLY A O 1
ATOM 794 N N . ALA A 1 101 ? -6.033 -9.895 6.983 1.00 95.00 101 ALA A N 1
ATOM 795 C CA . ALA A 1 101 ? -6.453 -8.602 6.452 1.00 95.00 101 ALA A CA 1
ATOM 796 C C . ALA A 1 101 ? -6.679 -8.674 4.937 1.00 95.00 101 ALA A C 1
ATOM 798 O O . ALA A 1 101 ? -5.871 -9.236 4.193 1.00 95.00 101 ALA A O 1
ATOM 799 N N . ASN A 1 102 ? -7.741 -8.022 4.469 1.00 94.19 102 ASN A N 1
ATOM 800 C CA . ASN A 1 102 ? -7.992 -7.858 3.043 1.00 94.19 102 ASN A CA 1
ATOM 801 C C . ASN A 1 102 ? -7.120 -6.727 2.494 1.00 94.19 102 ASN A C 1
ATOM 803 O O . ASN A 1 102 ? -6.971 -5.684 3.137 1.00 94.19 102 ASN A O 1
ATOM 807 N N . VAL A 1 103 ? -6.593 -6.896 1.282 1.00 94.00 103 VAL A N 1
ATOM 808 C CA . VAL A 1 103 ? -5.782 -5.873 0.613 1.00 94.00 103 VAL A CA 1
ATOM 809 C C . VAL A 1 103 ? -6.298 -5.638 -0.797 1.00 94.00 103 VAL A C 1
ATOM 811 O O . VAL A 1 103 ? -6.421 -6.563 -1.583 1.00 94.00 103 VAL A O 1
ATOM 814 N N . ILE A 1 104 ? -6.566 -4.379 -1.114 1.00 91.19 104 ILE A N 1
ATOM 815 C CA . ILE 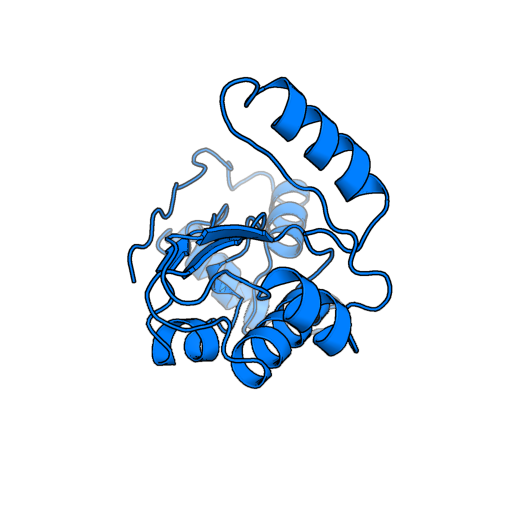A 1 104 ? -6.962 -3.878 -2.424 1.00 91.19 104 ILE A CA 1
ATOM 816 C C . ILE A 1 104 ? -5.844 -2.952 -2.900 1.00 91.19 104 ILE A C 1
ATOM 818 O O . ILE A 1 104 ? -5.332 -2.142 -2.128 1.00 91.19 104 ILE A O 1
ATOM 822 N N . GLY A 1 105 ? -5.491 -3.000 -4.176 1.00 89.69 105 GLY A N 1
ATOM 823 C CA . GLY A 1 105 ? -4.670 -1.957 -4.782 1.00 89.69 105 GLY A CA 1
ATOM 824 C C . GLY A 1 105 ? -4.820 -1.942 -6.286 1.00 89.69 105 GLY A C 1
ATOM 825 O O . GLY A 1 105 ? -5.767 -2.505 -6.825 1.00 89.69 105 GLY A O 1
ATOM 826 N N . PHE A 1 106 ? -3.913 -1.248 -6.961 1.00 86.06 106 PHE A N 1
ATOM 827 C CA . PHE A 1 106 ? -4.058 -0.958 -8.378 1.00 86.06 106 PHE A CA 1
ATOM 828 C C . PHE A 1 106 ? -2.767 -1.308 -9.111 1.00 86.06 106 PHE A C 1
ATOM 830 O O . PHE A 1 106 ? -1.668 -1.168 -8.571 1.00 86.06 106 PHE A O 1
ATOM 837 N N . GLN A 1 107 ? -2.912 -1.768 -10.350 1.00 84.88 107 GLN A N 1
ATOM 838 C CA . GLN A 1 107 ? -1.799 -2.109 -11.221 1.00 84.88 107 GLN A CA 1
ATOM 839 C C . GLN A 1 107 ? -2.022 -1.417 -12.565 1.00 84.88 107 GLN A C 1
ATOM 841 O O . GLN A 1 107 ? -3.043 -1.630 -13.214 1.00 84.88 107 GLN A O 1
ATOM 846 N N . SER A 1 108 ? -1.087 -0.567 -12.979 1.00 82.75 108 SER A N 1
ATOM 847 C CA . SER A 1 108 ? -1.197 0.153 -14.254 1.00 82.75 108 SER A CA 1
ATOM 848 C C . SER A 1 108 ? -0.522 -0.571 -15.417 1.00 82.75 108 SER A C 1
ATOM 850 O O . SER A 1 108 ? -0.783 -0.218 -16.563 1.00 82.75 108 SER A O 1
ATOM 852 N N . VAL A 1 109 ? 0.356 -1.536 -15.141 1.00 80.44 109 VAL A N 1
ATOM 853 C CA . VAL A 1 109 ? 1.034 -2.341 -16.167 1.00 80.44 109 VAL A CA 1
ATOM 854 C C . VAL A 1 109 ? 0.423 -3.731 -16.189 1.00 80.44 109 VAL A C 1
ATOM 856 O O . VAL A 1 109 ? 0.456 -4.421 -15.171 1.00 80.44 109 VAL A O 1
ATOM 859 N N . ASP A 1 110 ? -0.101 -4.140 -17.340 1.00 82.81 110 ASP A N 1
ATOM 860 C CA . ASP A 1 110 ? -0.548 -5.509 -17.556 1.00 82.81 110 ASP A CA 1
ATOM 861 C C . ASP A 1 110 ? 0.656 -6.416 -17.847 1.00 82.81 110 ASP A C 1
ATOM 863 O O . ASP A 1 110 ? 1.217 -6.392 -18.938 1.00 82.81 110 ASP A O 1
ATOM 867 N N . PHE A 1 111 ? 1.086 -7.193 -16.853 1.00 81.00 111 PHE A N 1
ATOM 868 C CA . PHE A 1 111 ? 2.208 -8.122 -17.011 1.00 81.00 111 PHE A CA 1
ATOM 869 C C . PHE A 1 111 ? 1.851 -9.382 -17.811 1.00 81.00 111 PHE A C 1
ATOM 871 O O . PHE A 1 111 ? 2.757 -10.148 -18.148 1.00 81.00 111 PHE A O 1
ATOM 878 N N . ASP A 1 112 ? 0.572 -9.601 -18.131 1.00 84.00 112 ASP A N 1
ATOM 879 C CA . ASP A 1 112 ? 0.150 -10.689 -19.010 1.00 84.00 112 ASP A CA 1
ATOM 880 C C . ASP A 1 112 ? 0.235 -10.318 -20.498 1.00 84.00 112 ASP A C 1
ATOM 882 O O . ASP A 1 112 ? 0.237 -11.220 -21.340 1.00 84.00 112 ASP A O 1
ATOM 886 N N . ASP A 1 113 ? 0.397 -9.035 -20.825 1.00 83.38 113 ASP A N 1
ATOM 887 C CA . ASP A 1 113 ? 0.592 -8.550 -22.190 1.00 83.38 113 ASP A CA 1
ATOM 888 C C . ASP A 1 113 ? 1.951 -8.999 -22.765 1.00 83.38 113 ASP A C 1
ATOM 890 O O . ASP A 1 113 ? 3.006 -8.868 -22.133 1.00 83.38 113 ASP A O 1
ATOM 894 N N . ASP A 1 114 ? 1.938 -9.538 -23.987 1.00 84.62 114 ASP A N 1
ATOM 895 C CA . ASP A 1 114 ? 3.133 -10.087 -24.634 1.00 84.62 114 ASP A CA 1
ATOM 896 C C . ASP A 1 114 ? 4.206 -9.021 -24.915 1.00 84.62 114 ASP A C 1
ATOM 898 O O . ASP A 1 114 ? 5.400 -9.306 -24.783 1.00 84.62 114 ASP A O 1
ATOM 902 N N . HIS A 1 115 ? 3.818 -7.779 -25.225 1.00 81.88 115 HIS A N 1
ATOM 903 C CA . HIS A 1 115 ? 4.765 -6.676 -25.400 1.00 81.88 115 HIS A CA 1
ATOM 904 C C . HIS A 1 115 ? 5.407 -6.277 -24.073 1.00 81.88 115 HIS A C 1
ATOM 906 O O . HIS A 1 115 ? 6.607 -5.995 -24.023 1.00 81.88 115 HIS A O 1
ATOM 912 N N . VAL A 1 116 ? 4.636 -6.280 -22.983 1.00 81.25 116 VAL A N 1
ATOM 913 C CA . VAL A 1 116 ? 5.169 -6.023 -21.637 1.00 81.25 116 VAL A CA 1
ATOM 914 C C . VAL A 1 116 ? 6.135 -7.130 -21.221 1.00 81.25 116 VAL A C 1
ATOM 916 O O . VAL A 1 116 ? 7.206 -6.828 -20.693 1.00 81.25 116 VAL A O 1
ATOM 919 N N . LYS A 1 117 ? 5.816 -8.397 -21.504 1.00 85.44 117 LYS A N 1
ATOM 920 C CA . LYS A 1 117 ? 6.708 -9.540 -21.245 1.00 85.44 117 LYS A CA 1
ATOM 921 C C . LYS A 1 117 ? 8.007 -9.448 -22.039 1.00 85.44 117 LYS A C 1
ATOM 923 O O . LYS A 1 117 ? 9.085 -9.646 -21.473 1.00 85.44 117 LYS A O 1
ATOM 928 N N . GLU A 1 118 ? 7.926 -9.127 -23.329 1.00 85.12 118 GLU A N 1
ATOM 929 C CA . GLU A 1 118 ? 9.105 -8.929 -24.174 1.00 85.12 118 GLU A CA 1
ATOM 930 C C . GLU A 1 118 ? 9.977 -7.794 -23.629 1.00 85.12 118 GLU A C 1
ATOM 932 O O . GLU A 1 118 ? 11.181 -7.976 -23.420 1.00 85.12 118 GLU A O 1
ATOM 937 N N . PHE A 1 119 ? 9.366 -6.652 -23.310 1.00 82.31 119 PHE A N 1
ATOM 938 C CA . PHE A 1 119 ? 10.071 -5.531 -22.708 1.00 82.31 119 PHE A CA 1
ATOM 939 C C . PHE A 1 119 ? 10.698 -5.902 -21.360 1.00 82.31 119 PHE A C 1
ATOM 941 O O . PHE A 1 119 ? 11.853 -5.564 -21.117 1.00 82.31 119 PHE A O 1
ATOM 948 N N . GLN A 1 120 ? 9.995 -6.636 -20.496 1.00 83.50 120 GLN A N 1
ATOM 949 C CA . GLN A 1 120 ? 10.538 -7.089 -19.216 1.00 83.50 120 GLN A CA 1
ATOM 950 C C . GLN A 1 120 ? 11.756 -7.999 -19.422 1.00 83.50 120 GLN A C 1
ATOM 952 O O . GLN A 1 120 ? 12.750 -7.868 -18.706 1.00 83.50 120 GLN A O 1
ATOM 957 N N . SER A 1 121 ? 11.720 -8.890 -20.416 1.00 85.69 121 SER A N 1
ATOM 958 C CA . SER A 1 121 ? 12.869 -9.726 -20.778 1.00 85.69 121 SER A CA 1
ATOM 959 C C . SER A 1 121 ? 14.056 -8.881 -21.249 1.00 85.69 121 SER A C 1
ATOM 961 O O . SER A 1 121 ? 15.186 -9.111 -20.815 1.00 85.69 121 SER A O 1
ATOM 963 N N . GLN A 1 122 ? 13.815 -7.879 -22.099 1.00 84.38 122 GLN A N 1
ATOM 964 C CA . GLN A 1 122 ? 14.856 -6.953 -22.551 1.00 84.38 122 GLN A CA 1
ATOM 965 C C . GLN A 1 122 ? 15.412 -6.132 -21.382 1.00 84.38 122 GLN A C 1
ATOM 967 O O . GLN A 1 122 ? 16.627 -6.058 -21.212 1.00 84.38 122 GLN A O 1
ATOM 972 N N . TRP A 1 123 ? 14.547 -5.593 -20.521 1.00 83.88 123 TRP A N 1
ATOM 973 C CA . TRP A 1 123 ? 14.910 -4.810 -19.339 1.00 83.88 123 TRP A CA 1
ATOM 974 C C . TRP A 1 123 ? 15.858 -5.566 -18.407 1.00 83.88 123 TRP A C 1
ATOM 976 O O . TRP A 1 123 ? 16.851 -5.002 -17.949 1.00 83.88 123 TRP A O 1
ATOM 986 N N . LYS A 1 124 ? 15.606 -6.862 -18.185 1.00 85.19 124 LYS A N 1
ATOM 987 C CA . LYS A 1 124 ? 16.486 -7.747 -17.403 1.00 85.19 124 LYS A CA 1
ATOM 988 C C . LYS A 1 124 ? 17.861 -7.972 -18.039 1.00 85.19 124 LYS A C 1
ATOM 990 O O . LYS A 1 124 ? 18.796 -8.333 -17.335 1.00 85.19 124 LYS A O 1
ATOM 995 N N . SER A 1 125 ? 17.991 -7.780 -19.350 1.00 84.62 125 SER A N 1
ATOM 996 C CA . SER A 1 125 ? 19.252 -7.956 -20.084 1.00 84.62 125 SER A CA 1
ATOM 997 C C . SER A 1 125 ? 20.077 -6.671 -20.232 1.00 84.62 125 SER A C 1
ATOM 999 O O . SER A 1 125 ? 21.234 -6.736 -20.640 1.00 84.62 125 SER A O 1
ATOM 1001 N N . LEU A 1 126 ? 19.502 -5.507 -19.911 1.00 83.56 126 LEU A N 1
ATOM 1002 C CA . LEU A 1 126 ? 20.179 -4.215 -20.026 1.00 83.56 126 LEU A CA 1
ATOM 1003 C C . LEU A 1 126 ? 21.200 -4.001 -18.902 1.00 83.56 126 LEU A C 1
ATOM 1005 O O . LEU A 1 126 ? 20.963 -4.350 -17.746 1.00 83.56 126 LEU A O 1
ATOM 1009 N N . GLU A 1 127 ? 22.320 -3.355 -19.234 1.00 82.12 127 GLU A N 1
ATOM 1010 C CA . GLU A 1 127 ? 23.363 -3.044 -18.256 1.00 82.12 127 GLU A CA 1
ATOM 1011 C C . GLU A 1 127 ? 22.934 -1.913 -17.298 1.00 82.12 127 GLU A C 1
ATOM 1013 O O . GLU A 1 127 ? 22.658 -0.796 -17.757 1.00 82.12 127 GLU A O 1
ATOM 1018 N N . PRO A 1 128 ? 22.953 -2.137 -15.967 1.00 81.38 128 PRO A N 1
ATOM 1019 C CA . PRO A 1 128 ? 22.531 -1.135 -14.983 1.00 81.38 128 PRO A CA 1
ATOM 1020 C C . PRO A 1 128 ? 23.381 0.146 -14.977 1.00 81.38 128 PRO A C 1
ATOM 1022 O O . PRO A 1 128 ? 22.945 1.187 -14.490 1.00 81.38 128 PRO A O 1
ATOM 1025 N N . THR A 1 129 ? 24.615 0.069 -15.481 1.00 81.94 129 THR A N 1
ATOM 1026 C CA . THR A 1 129 ? 25.564 1.190 -15.592 1.00 81.94 129 THR A CA 1
ATOM 1027 C C . THR A 1 129 ? 25.131 2.213 -16.636 1.00 81.94 129 THR A C 1
ATOM 1029 O O . THR A 1 129 ? 25.329 3.410 -16.435 1.00 81.94 129 THR A O 1
ATOM 1032 N N . LEU A 1 130 ? 24.540 1.749 -17.739 1.00 78.25 130 LEU A N 1
ATOM 1033 C CA . LEU A 1 130 ? 23.998 2.589 -18.808 1.00 78.25 130 LEU A CA 1
ATOM 1034 C C . LEU A 1 130 ? 22.544 2.977 -18.525 1.00 78.25 130 LEU A C 1
ATOM 1036 O O . LEU A 1 130 ? 22.122 4.080 -18.866 1.00 78.25 130 LEU A O 1
ATOM 1040 N N . TRP A 1 131 ? 21.803 2.085 -17.866 1.00 76.81 131 TRP A N 1
ATOM 1041 C CA . TRP A 1 131 ? 20.384 2.238 -17.565 1.00 76.81 131 TRP A CA 1
ATOM 1042 C C . TRP A 1 131 ? 20.133 1.996 -16.072 1.00 76.81 131 TRP A C 1
ATOM 1044 O O . TRP A 1 131 ? 19.877 0.860 -15.666 1.00 76.81 131 TRP A O 1
ATOM 1054 N N . PRO A 1 132 ? 20.200 3.037 -15.223 1.00 74.25 132 PRO A N 1
ATOM 1055 C CA . PRO A 1 132 ? 19.999 2.885 -13.787 1.00 74.25 132 PRO A CA 1
ATOM 1056 C C . PRO A 1 132 ? 18.669 2.191 -13.454 1.00 74.25 132 PRO A C 1
ATOM 1058 O O . PRO A 1 132 ? 17.598 2.642 -13.857 1.00 74.25 132 PRO A O 1
ATOM 1061 N N . GLY A 1 133 ? 18.744 1.087 -12.706 1.00 75.06 133 GLY A N 1
ATOM 1062 C CA . GLY A 1 133 ? 17.588 0.260 -12.328 1.00 75.06 133 GLY A CA 1
ATOM 1063 C C . GLY A 1 133 ? 17.253 -0.878 -13.302 1.00 75.06 133 GLY A C 1
ATOM 1064 O O . GLY A 1 133 ? 16.461 -1.757 -12.944 1.00 75.06 133 GLY A O 1
ATOM 1065 N N . ALA A 1 134 ? 17.867 -0.899 -14.489 1.00 77.69 134 ALA A N 1
ATOM 1066 C CA . ALA A 1 134 ? 17.775 -2.020 -15.418 1.00 77.69 134 ALA A CA 1
ATOM 1067 C C . ALA A 1 134 ? 18.559 -3.239 -14.921 1.00 77.69 134 ALA A C 1
ATOM 1069 O O . ALA A 1 134 ? 19.268 -3.164 -13.915 1.00 77.69 134 ALA A O 1
ATOM 1070 N N . GLY A 1 135 ? 18.362 -4.390 -15.562 1.00 77.69 135 GLY A N 1
ATOM 1071 C CA . GLY A 1 135 ? 18.922 -5.663 -15.103 1.00 77.69 135 GLY A CA 1
ATOM 1072 C C . GLY A 1 135 ? 18.253 -6.230 -13.845 1.00 77.69 135 GLY A C 1
ATOM 1073 O O . GLY A 1 135 ? 18.664 -7.273 -13.344 1.00 77.69 135 GLY A O 1
ATOM 1074 N N . SER A 1 136 ? 17.225 -5.560 -13.314 1.00 79.25 136 SER A N 1
ATOM 1075 C CA . SER A 1 136 ? 16.465 -6.030 -12.158 1.00 79.25 136 SER A CA 1
ATOM 1076 C C . SER A 1 136 ? 15.226 -6.819 -12.582 1.00 79.25 136 SER A C 1
ATOM 1078 O O . SER A 1 136 ? 14.607 -6.544 -13.610 1.00 79.25 136 SER A O 1
ATOM 1080 N N . ASP A 1 137 ? 14.811 -7.777 -11.748 1.00 75.38 137 ASP A N 1
ATOM 1081 C CA . ASP A 1 137 ? 13.549 -8.504 -11.947 1.00 75.38 137 ASP A CA 1
ATOM 1082 C C . ASP A 1 137 ? 12.309 -7.618 -11.755 1.00 75.38 137 ASP A C 1
ATOM 1084 O O . ASP A 1 137 ? 11.199 -7.994 -12.139 1.00 75.38 137 ASP A O 1
ATOM 1088 N N . ARG A 1 138 ? 12.496 -6.437 -11.159 1.00 71.81 138 ARG A N 1
ATOM 1089 C CA . ARG A 1 138 ? 11.435 -5.501 -10.806 1.00 71.81 138 ARG A CA 1
ATOM 1090 C C . ARG A 1 138 ? 11.277 -4.458 -11.897 1.00 71.81 138 ARG A C 1
ATOM 1092 O O . ARG A 1 138 ? 12.086 -3.541 -12.016 1.00 71.81 138 ARG A O 1
ATOM 1099 N N . LEU A 1 139 ? 10.184 -4.562 -12.641 1.00 76.12 139 LEU A N 1
ATOM 1100 C CA . LEU A 1 139 ? 9.760 -3.497 -13.533 1.00 76.12 139 LEU A CA 1
ATOM 1101 C C . LEU A 1 139 ? 8.763 -2.591 -12.802 1.00 76.12 139 LEU A C 1
ATOM 1103 O O . LEU A 1 139 ? 7.695 -3.046 -12.405 1.00 76.12 139 LEU A O 1
ATOM 1107 N N . THR A 1 140 ? 9.131 -1.325 -12.603 1.00 74.31 140 THR A N 1
ATOM 1108 C CA . THR A 1 140 ? 8.240 -0.309 -12.012 1.00 74.31 140 THR A CA 1
ATOM 1109 C C . THR A 1 140 ? 7.421 0.386 -13.097 1.00 74.31 140 THR A C 1
ATOM 1111 O O . THR A 1 140 ? 7.902 0.508 -14.231 1.00 74.31 140 THR A O 1
ATOM 1114 N N . VAL A 1 141 ? 6.239 0.919 -12.762 1.00 70.75 141 VAL A N 1
ATOM 1115 C CA . VAL A 1 141 ? 5.467 1.783 -13.673 1.00 70.75 141 VAL A CA 1
ATOM 1116 C C . VAL A 1 141 ? 6.338 2.930 -14.162 1.00 70.75 141 VAL A C 1
ATOM 1118 O O . VAL A 1 141 ? 6.367 3.188 -15.357 1.00 70.75 141 VAL A O 1
ATOM 1121 N N . SER A 1 142 ? 7.119 3.574 -13.293 1.00 69.44 142 SER A N 1
ATOM 1122 C CA . SER A 1 142 ? 8.012 4.670 -13.695 1.00 69.44 142 SER A CA 1
ATOM 1123 C C . SER A 1 142 ? 9.009 4.254 -14.785 1.00 69.44 142 SER A C 1
ATOM 1125 O O . SER A 1 142 ? 9.189 4.982 -15.762 1.00 69.44 142 SER A O 1
ATOM 1127 N N . SER A 1 143 ? 9.623 3.073 -14.657 1.00 69.44 143 SER A N 1
ATOM 1128 C CA . SER A 1 143 ? 10.533 2.518 -15.673 1.00 69.44 143 SER A CA 1
ATOM 1129 C C . SER A 1 143 ? 9.804 2.215 -16.984 1.00 69.44 143 SER A C 1
ATOM 1131 O O . SER A 1 143 ? 10.305 2.539 -18.060 1.00 69.44 143 SER A O 1
ATOM 1133 N N . PHE A 1 144 ? 8.604 1.639 -16.901 1.00 68.19 144 PHE A N 1
ATOM 1134 C CA . PHE A 1 144 ? 7.779 1.335 -18.067 1.00 68.19 144 PHE A CA 1
ATOM 1135 C C . PHE A 1 144 ? 7.305 2.601 -18.798 1.00 68.19 144 PHE A C 1
ATOM 1137 O O . PHE A 1 144 ? 7.399 2.682 -20.020 1.00 68.19 144 PHE A O 1
ATOM 1144 N N . LEU A 1 145 ? 6.867 3.626 -18.062 1.00 68.81 145 LEU A N 1
ATOM 1145 C CA . LEU A 1 145 ? 6.486 4.929 -18.614 1.00 68.81 145 LEU A CA 1
ATOM 1146 C C . LEU A 1 145 ? 7.657 5.596 -19.340 1.00 68.81 145 LEU A C 1
ATOM 1148 O O . LEU A 1 145 ? 7.475 6.155 -20.420 1.00 68.81 145 LEU A O 1
ATOM 1152 N N . TYR A 1 146 ? 8.861 5.520 -18.773 1.00 67.88 146 TYR A N 1
ATOM 1153 C CA . TYR A 1 146 ? 10.056 6.084 -19.398 1.00 67.88 146 TYR A CA 1
ATOM 1154 C C . TYR A 1 146 ? 10.387 5.399 -20.731 1.00 67.88 146 TYR A C 1
ATOM 1156 O O . TYR A 1 146 ? 10.686 6.072 -21.723 1.00 67.88 146 TYR A O 1
ATOM 1164 N N . TYR A 1 147 ? 10.276 4.069 -20.784 1.00 65.25 147 TYR A N 1
ATOM 1165 C CA . TYR A 1 147 ? 10.418 3.313 -22.030 1.00 65.25 147 TYR A CA 1
ATOM 1166 C C . TYR A 1 147 ? 9.362 3.716 -23.062 1.00 65.25 147 TYR A C 1
ATOM 1168 O O . TYR A 1 147 ? 9.683 3.988 -24.212 1.00 65.25 147 TYR A O 1
ATOM 1176 N N . ASN A 1 148 ? 8.111 3.841 -22.631 1.00 61.28 148 ASN A N 1
ATOM 1177 C CA . ASN A 1 148 ? 6.997 4.209 -23.496 1.00 61.28 148 ASN A CA 1
ATOM 1178 C C . ASN A 1 148 ? 7.188 5.592 -24.151 1.00 61.28 148 ASN A C 1
ATOM 1180 O O . ASN A 1 148 ? 6.966 5.771 -25.345 1.00 61.28 148 ASN A O 1
ATOM 1184 N N . ILE A 1 149 ? 7.690 6.569 -23.391 1.00 63.00 149 ILE A N 1
ATOM 1185 C CA . ILE A 1 149 ? 7.989 7.913 -23.912 1.00 63.00 149 ILE A CA 1
ATOM 1186 C C . ILE A 1 149 ? 9.172 7.891 -24.896 1.00 63.00 149 ILE A C 1
ATOM 1188 O O . ILE A 1 149 ? 9.195 8.674 -25.846 1.00 63.00 149 ILE A O 1
ATOM 1192 N N . SER A 1 150 ? 10.158 7.016 -24.683 1.00 58.59 150 SER A N 1
ATOM 1193 C CA . SER A 1 150 ? 11.349 6.913 -25.541 1.00 58.59 150 SER A CA 1
ATOM 1194 C C . SER A 1 150 ? 11.136 6.039 -26.785 1.00 58.59 150 SER A C 1
ATOM 1196 O O . SER A 1 150 ? 11.813 6.245 -27.793 1.00 58.59 150 SER A O 1
ATOM 1198 N N . LEU A 1 151 ? 10.162 5.128 -26.755 1.00 53.72 151 LEU A N 1
ATOM 1199 C CA . LEU A 1 151 ? 9.715 4.295 -27.870 1.00 53.72 151 LEU A CA 1
ATOM 1200 C C . LEU A 1 151 ? 8.173 4.235 -27.855 1.00 53.72 151 LEU A C 1
ATOM 1202 O O . LEU A 1 151 ? 7.613 3.382 -27.165 1.00 53.72 151 LEU A O 1
ATOM 1206 N N . PRO A 1 152 ? 7.467 5.098 -28.620 1.00 51.56 152 PRO A N 1
ATOM 1207 C CA . PRO A 1 152 ? 6.005 5.284 -28.551 1.00 51.56 152 PRO A CA 1
ATOM 1208 C C . PRO A 1 152 ? 5.168 4.098 -29.080 1.00 51.56 152 PRO A C 1
ATOM 1210 O O . PRO A 1 152 ? 4.036 4.271 -29.528 1.00 51.56 152 PRO A O 1
ATOM 1213 N N . CYS A 1 153 ? 5.714 2.883 -29.064 1.00 43.66 153 CYS A N 1
ATOM 1214 C CA . CYS A 1 153 ? 5.099 1.687 -29.628 1.00 43.66 153 CYS A CA 1
ATOM 1215 C C . CYS A 1 153 ? 4.068 1.030 -28.702 1.00 43.66 153 CYS A C 1
ATOM 1217 O O . CYS A 1 153 ? 3.237 0.269 -29.189 1.00 43.66 153 CYS A O 1
ATOM 1219 N N . ILE A 1 154 ? 4.089 1.311 -27.396 1.00 45.53 154 ILE A N 1
ATOM 1220 C CA . ILE A 1 154 ? 3.157 0.703 -26.442 1.00 45.53 154 ILE A CA 1
ATOM 1221 C C . ILE A 1 154 ? 2.154 1.769 -26.028 1.00 45.53 154 ILE A C 1
ATOM 1223 O O . ILE A 1 154 ? 2.530 2.777 -25.452 1.00 45.53 154 ILE A O 1
ATOM 1227 N N . LYS A 1 155 ? 0.864 1.596 -26.292 1.00 42.00 155 LYS A N 1
ATOM 1228 C CA . LYS A 1 155 ? -0.125 2.517 -25.730 1.00 42.00 155 LYS A CA 1
ATOM 1229 C C . LYS A 1 155 ? -0.570 2.013 -24.364 1.00 42.00 155 LYS A C 1
ATOM 1231 O O . LYS A 1 155 ? -0.921 0.849 -24.213 1.00 42.00 155 LYS A O 1
ATOM 1236 N N . ILE A 1 156 ? -0.602 2.900 -23.375 1.00 42.38 156 ILE A N 1
ATOM 1237 C CA . ILE A 1 156 ? -1.261 2.633 -22.092 1.00 42.38 156 ILE A CA 1
ATOM 1238 C C . ILE A 1 156 ? -2.765 2.764 -22.339 1.00 42.38 156 ILE A C 1
ATOM 1240 O O . ILE A 1 156 ? -3.343 3.825 -22.119 1.00 42.38 156 ILE A O 1
ATOM 1244 N N . GLU A 1 157 ? -3.387 1.733 -22.910 1.00 36.09 157 GLU A N 1
ATOM 1245 C CA . GLU A 1 157 ? -4.818 1.775 -23.245 1.00 36.09 157 GLU A CA 1
ATOM 1246 C C . GLU A 1 157 ? -5.712 1.256 -22.110 1.00 36.09 157 GLU A C 1
ATOM 1248 O O . GLU A 1 157 ? -6.899 1.571 -22.095 1.00 36.09 157 GLU A O 1
ATOM 1253 N N . HIS A 1 158 ? -5.172 0.555 -21.106 1.00 38.75 158 HIS A N 1
ATOM 1254 C CA . HIS A 1 158 ? -5.989 -0.045 -20.051 1.00 38.75 158 HIS A CA 1
ATOM 1255 C C . HIS A 1 158 ? -5.351 0.083 -18.658 1.00 38.75 158 HIS A C 1
ATOM 1257 O O . HIS A 1 158 ? -4.344 -0.542 -18.347 1.00 38.75 158 HIS A O 1
ATOM 1263 N N . LEU A 1 159 ? -5.978 0.886 -17.788 1.00 36.56 159 LEU A N 1
ATOM 1264 C CA . LEU A 1 159 ? -5.846 0.740 -16.336 1.00 36.56 159 LEU A CA 1
ATOM 1265 C C . LEU A 1 159 ? -6.628 -0.516 -15.947 1.00 36.56 159 LEU A C 1
ATOM 1267 O O . LEU A 1 159 ? -7.859 -0.489 -15.874 1.00 36.56 159 LEU A O 1
ATOM 1271 N N . THR A 1 160 ? -5.930 -1.626 -15.738 1.00 38.53 160 THR A N 1
ATOM 1272 C CA . THR A 1 160 ? -6.566 -2.853 -15.259 1.00 38.53 160 THR A CA 1
ATOM 1273 C C . THR A 1 160 ? -6.822 -2.715 -13.759 1.00 38.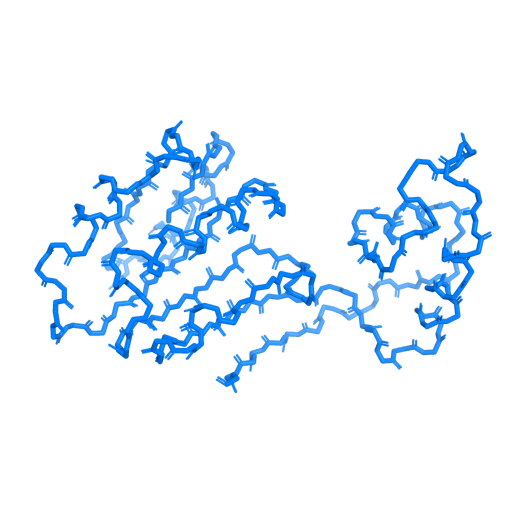53 160 THR A C 1
ATOM 1275 O O . THR A 1 160 ? -5.909 -2.587 -12.943 1.00 38.53 160 THR A O 1
ATOM 1278 N N . PHE A 1 161 ? -8.098 -2.697 -13.376 1.00 36.94 161 PHE A N 1
ATOM 1279 C CA . PHE A 1 161 ? -8.502 -2.647 -11.975 1.00 36.94 161 PHE A CA 1
ATOM 1280 C C . PHE A 1 161 ? -8.350 -4.031 -11.357 1.00 36.94 161 PHE A C 1
ATOM 1282 O O . PHE A 1 161 ? -9.231 -4.882 -11.470 1.00 36.94 161 PHE A O 1
ATOM 1289 N N . TYR A 1 162 ? -7.240 -4.249 -10.667 1.00 41.12 162 TYR A N 1
ATOM 1290 C CA . TYR A 1 162 ? -7.060 -5.439 -9.854 1.00 41.12 162 TYR A CA 1
ATOM 1291 C C . TYR A 1 162 ? -7.737 -5.237 -8.501 1.00 41.12 162 TYR A C 1
ATOM 1293 O O . TYR A 1 162 ? -7.108 -4.936 -7.493 1.00 41.12 162 TYR A O 1
ATOM 1301 N N . GLY A 1 163 ? -9.051 -5.448 -8.462 1.00 33.88 163 GLY A N 1
ATOM 1302 C CA . GLY A 1 163 ? -9.725 -5.785 -7.214 1.00 33.88 163 GLY A CA 1
ATOM 1303 C C . GLY A 1 163 ? -9.313 -7.193 -6.801 1.00 33.88 163 GLY A C 1
ATOM 1304 O O . GLY A 1 163 ? -10.119 -8.114 -6.909 1.00 33.88 163 GLY A O 1
ATOM 1305 N N . VAL A 1 164 ? -8.054 -7.399 -6.407 1.00 35.06 164 VAL A N 1
ATOM 1306 C CA . VAL A 1 164 ? -7.649 -8.708 -5.905 1.00 35.06 164 VAL A CA 1
ATOM 1307 C C . VAL A 1 164 ? -8.214 -8.833 -4.503 1.00 35.06 164 VAL A C 1
ATOM 1309 O O . VAL A 1 164 ? -7.687 -8.280 -3.548 1.00 35.06 164 VAL A O 1
ATOM 1312 N N . LYS A 1 165 ? -9.325 -9.551 -4.377 1.00 34.69 165 LYS A N 1
ATOM 1313 C CA . LYS A 1 165 ? -9.613 -10.256 -3.135 1.00 34.69 165 LYS A CA 1
ATOM 1314 C C . LYS A 1 165 ? -8.668 -11.462 -3.156 1.00 34.69 165 LYS A C 1
ATOM 1316 O O . LYS A 1 165 ? -9.019 -12.470 -3.765 1.00 34.69 165 LYS A O 1
ATOM 1321 N N . ILE A 1 166 ? -7.427 -11.286 -2.688 1.00 37.69 166 ILE A N 1
ATOM 1322 C CA . ILE A 1 166 ? -6.482 -12.413 -2.560 1.00 37.69 166 ILE A CA 1
ATOM 1323 C C . ILE A 1 166 ? -6.883 -13.208 -1.329 1.00 37.69 166 ILE A C 1
ATOM 1325 O O . ILE A 1 166 ? -7.020 -12.556 -0.271 1.00 37.69 166 ILE A O 1
#

Radius of gyration: 17.74 Å; chains: 1; bounding box: 47×32×50 Å

Organism: Biomphalaria glabrata (NCBI:txid6526)

Foldseek 3Di:
DEADPVVVVVLVVVCVVPVVDDDDDDYQPPLLPCLVVLLVVCPPCPPAQDEDEYHYDDQVSLQRNLVSCLVNLVLAASAEYEYADQQVVQHDNVSSVVRPYFYFYWHQDDCVDPVNVVVLVVQLVDDCVVPPPGVDNDDDPVNVVVVCVVPVPDDSPDRDGPRDRD

Sequence (166 aa):
MYDHLDGVQRAETIKTKLSDVKVVMMQLLQVFSAHEDLRLADMGKKDQETFILLDVSNWTAYSAIVKQIAEVGMNREGYNYILATLDIATLDLFQLQQGGANVIGFQSVDFDDDHVKEFQSQWKSLEPTLWPGAGSDRLTVSSFLYYNISLPCIKIEHLTFYGVKI

Secondary structure (DSSP, 8-state):
-BSSHHHHHHHHHHHHHTTTS-----B-TTGGG-HHHHHHHHTT-TTS-EEEEEB-SSHHHHHHHHHHHHHTTTTBTTEEEEE--SBGGGS--HHHHHHB-EEE--B-S-TTSHHHHHHHHHHHHS-TTTSTTTTSS---HHHHHHHHHHSTT------B------